Protein AF-A0A939G7K5-F1 (afdb_monomer)

Solvent-accessible surface area (backbone atoms only — not comparable to full-atom values): 7991 Å² total; per-residue (Å²): 137,86,83,82,80,75,81,80,77,78,75,74,87,79,73,83,71,69,74,48,73,65,53,52,50,54,51,52,45,47,50,50,53,38,49,76,75,42,67,85,53,31,69,82,46,51,22,47,50,57,71,65,59,63,63,87,68,57,81,74,52,51,74,66,53,52,49,27,49,57,41,43,36,71,77,45,54,88,42,47,45,59,68,66,41,50,55,49,52,54,48,54,68,72,47,60,73,92,78,47,54,56,48,63,45,96,82,47,60,42,62,45,78,47,90,56,77,74,23,60,62,50,52,51,51,45,50,62,69,33,101

Structure (mmCIF, N/CA/C/O backbone):
data_AF-A0A939G7K5-F1
#
_entry.id   AF-A0A939G7K5-F1
#
loop_
_atom_site.group_PDB
_atom_site.id
_atom_site.type_symbol
_atom_site.label_atom_id
_atom_site.label_alt_id
_atom_site.label_comp_id
_atom_site.label_asym_id
_atom_site.label_entity_id
_atom_site.label_seq_id
_atom_site.pdbx_PDB_ins_code
_atom_site.Cartn_x
_atom_site.Cartn_y
_atom_site.Cartn_z
_atom_site.occupancy
_atom_site.B_iso_or_equiv
_atom_site.auth_seq_id
_atom_site.auth_comp_id
_atom_site.auth_asym_id
_atom_site.auth_atom_id
_atom_site.pdbx_PDB_model_num
ATOM 1 N N . MET A 1 1 ? -42.369 -19.356 45.277 1.00 44.69 1 MET A N 1
ATOM 2 C CA . MET A 1 1 ? -40.956 -19.588 44.908 1.00 44.69 1 MET A CA 1
ATOM 3 C C . MET A 1 1 ? -40.703 -18.847 43.605 1.00 44.69 1 MET A C 1
ATOM 5 O O . MET A 1 1 ? -41.161 -19.291 42.563 1.00 44.69 1 MET A O 1
ATOM 9 N N . THR A 1 2 ? -40.123 -17.652 43.678 1.00 42.41 2 THR A N 1
ATOM 10 C CA . THR A 1 2 ? -40.026 -16.708 42.554 1.00 42.41 2 THR A CA 1
ATOM 11 C C . THR A 1 2 ? -38.727 -16.962 41.793 1.00 42.41 2 THR A C 1
ATOM 13 O O . THR A 1 2 ? -37.640 -16.723 42.313 1.00 42.41 2 THR A O 1
ATOM 16 N N . GLN A 1 3 ? -38.835 -17.512 40.584 1.00 50.19 3 GLN A N 1
ATOM 17 C CA . GLN A 1 3 ? -37.698 -17.831 39.726 1.00 50.19 3 GLN A CA 1
ATOM 18 C C . GLN A 1 3 ? -37.294 -16.578 38.938 1.00 50.19 3 GLN A C 1
ATOM 20 O O . GLN A 1 3 ? -37.866 -16.260 37.901 1.00 50.19 3 GLN A O 1
ATOM 25 N N . THR A 1 4 ? -36.317 -15.835 39.454 1.00 52.91 4 THR A N 1
ATOM 26 C CA . THR A 1 4 ? -35.730 -14.678 38.767 1.00 52.91 4 THR A CA 1
ATOM 27 C C . THR A 1 4 ? -34.792 -15.167 37.663 1.00 52.91 4 THR A C 1
ATOM 29 O O . THR A 1 4 ? -33.626 -15.476 37.915 1.00 52.91 4 THR A O 1
ATOM 32 N N . GLN A 1 5 ? -35.291 -15.260 36.429 1.00 52.97 5 GLN A N 1
ATOM 33 C CA . GLN A 1 5 ? -34.445 -15.460 35.252 1.00 52.97 5 GLN A CA 1
ATOM 34 C C . GLN A 1 5 ? -33.662 -14.172 34.965 1.00 52.97 5 GLN A C 1
ATOM 36 O O . GLN A 1 5 ? -34.235 -13.106 34.750 1.00 52.97 5 GLN A O 1
ATOM 41 N N . ARG A 1 6 ? -32.329 -14.267 34.985 1.00 52.34 6 ARG A N 1
ATOM 42 C CA . ARG A 1 6 ? -31.445 -13.180 34.552 1.00 52.34 6 ARG A CA 1
ATOM 43 C C . ARG A 1 6 ? -31.523 -13.048 33.026 1.00 52.34 6 ARG A C 1
ATOM 45 O O . ARG A 1 6 ? -31.417 -14.071 32.348 1.00 52.34 6 ARG A O 1
ATOM 52 N N . PRO A 1 7 ? -31.637 -11.832 32.471 1.00 52.25 7 PRO A N 1
ATOM 53 C CA . PRO A 1 7 ? -31.515 -11.635 31.035 1.00 52.25 7 PRO A CA 1
ATOM 54 C C . PRO A 1 7 ? -30.094 -12.011 30.603 1.00 52.25 7 PRO A C 1
ATOM 56 O O . PRO A 1 7 ? -29.110 -11.477 31.123 1.00 52.25 7 PRO A O 1
ATOM 59 N N . GLN A 1 8 ? -29.988 -12.964 29.675 1.00 55.03 8 GLN A N 1
ATOM 60 C CA . GLN A 1 8 ? -28.728 -13.283 29.019 1.00 55.03 8 GLN A CA 1
ATOM 61 C C . GLN A 1 8 ? -28.276 -12.049 28.240 1.00 55.03 8 GLN A C 1
ATOM 63 O O . GLN A 1 8 ? -28.890 -11.648 27.253 1.00 55.03 8 GLN A O 1
ATOM 68 N N . GLN A 1 9 ? -27.215 -11.413 28.728 1.00 48.03 9 GLN A N 1
ATOM 69 C CA . GLN A 1 9 ? -26.552 -10.329 28.028 1.00 48.03 9 GLN A CA 1
ATOM 70 C C . GLN A 1 9 ? -25.944 -10.914 26.752 1.00 48.03 9 GLN A C 1
ATOM 72 O O . GLN A 1 9 ? -24.939 -11.619 26.804 1.00 48.03 9 GLN A O 1
ATOM 77 N N . HIS A 1 10 ? -26.576 -10.637 25.612 1.00 46.84 10 HIS A N 1
ATOM 78 C CA . HIS A 1 10 ? -25.959 -10.785 24.301 1.00 46.84 10 HIS A CA 1
ATOM 79 C C . HIS A 1 10 ? -24.654 -9.985 24.311 1.00 46.84 10 HIS A C 1
ATOM 81 O O . HIS A 1 10 ? -24.661 -8.755 24.254 1.00 46.84 10 HIS A O 1
ATOM 87 N N . THR A 1 11 ? -23.524 -10.675 24.414 1.00 53.06 11 THR A N 1
ATOM 88 C CA . THR A 1 11 ? -22.213 -10.092 24.162 1.00 53.06 11 THR A CA 1
ATOM 89 C C . THR A 1 11 ? -22.200 -9.633 22.704 1.00 53.06 11 THR A C 1
ATOM 91 O O . THR A 1 11 ? -22.324 -10.470 21.807 1.00 53.06 11 THR A O 1
ATOM 94 N N . PRO A 1 12 ? -22.076 -8.327 22.407 1.00 47.12 12 PRO A N 1
ATOM 95 C CA . PRO A 1 12 ? -21.892 -7.912 21.030 1.00 47.12 12 PRO A CA 1
ATOM 96 C C . PRO A 1 12 ? -20.552 -8.483 20.560 1.00 47.12 12 PRO A C 1
ATOM 98 O O . PRO A 1 12 ? -19.557 -8.419 21.283 1.00 47.12 12 PRO A O 1
ATOM 101 N N . TYR A 1 13 ? -20.530 -9.035 19.349 1.00 47.91 13 TYR A N 1
ATOM 102 C CA . TYR A 1 13 ? -19.362 -9.537 18.620 1.00 47.91 13 TYR A CA 1
ATOM 103 C C . TYR A 1 13 ? -18.324 -8.426 18.339 1.00 47.91 13 TYR A C 1
ATOM 105 O O . TYR A 1 13 ? -17.994 -8.125 17.196 1.00 47.91 13 TYR A O 1
ATOM 113 N N . ARG A 1 14 ? -17.802 -7.757 19.372 1.00 46.91 14 ARG A N 1
ATOM 114 C CA . ARG A 1 14 ? -16.993 -6.535 19.239 1.00 46.91 14 ARG A CA 1
ATOM 115 C C . ARG A 1 14 ? -15.486 -6.792 19.117 1.00 46.91 14 ARG A C 1
ATOM 117 O O . ARG A 1 14 ? -14.704 -5.846 19.133 1.00 46.91 14 ARG A O 1
ATOM 124 N N . SER A 1 15 ? -15.070 -8.047 18.965 1.00 47.19 15 SER A N 1
ATOM 125 C CA . SER A 1 15 ? -13.652 -8.439 19.042 1.00 47.19 15 SER A CA 1
ATOM 126 C C . SER A 1 15 ? -13.039 -8.874 17.707 1.00 47.19 15 SER A C 1
ATOM 128 O O . SER A 1 15 ? -11.819 -8.932 17.603 1.00 47.19 15 SER A O 1
ATOM 130 N N . ALA A 1 16 ? -13.845 -9.155 16.677 1.00 51.16 16 ALA A N 1
ATOM 131 C CA . ALA A 1 16 ? -13.353 -9.719 15.412 1.00 51.16 16 ALA A CA 1
ATOM 132 C C . ALA A 1 16 ? -12.746 -8.681 14.445 1.00 51.16 16 ALA A C 1
ATOM 134 O O . ALA A 1 16 ? -12.089 -9.051 13.474 1.00 51.16 16 ALA A O 1
ATOM 135 N N . ASN A 1 17 ? -12.938 -7.386 14.717 1.00 58.47 17 ASN A N 1
ATOM 136 C CA . ASN A 1 17 ? -12.676 -6.316 13.751 1.00 58.47 17 ASN A CA 1
ATOM 137 C C . ASN A 1 17 ? -11.407 -5.493 14.015 1.00 58.47 17 ASN A C 1
ATOM 139 O O . ASN A 1 17 ? -11.201 -4.450 13.399 1.00 58.47 17 ASN A O 1
ATOM 143 N N . ARG A 1 18 ? -10.552 -5.913 14.957 1.00 75.56 18 ARG A N 1
ATOM 144 C CA . ARG A 1 18 ? -9.314 -5.184 15.267 1.00 75.56 18 ARG A CA 1
ATOM 145 C C . ARG A 1 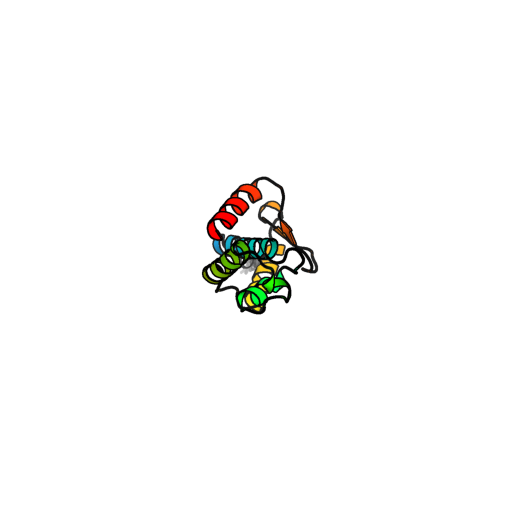18 ? -8.146 -5.813 14.521 1.00 75.56 18 ARG A C 1
ATOM 1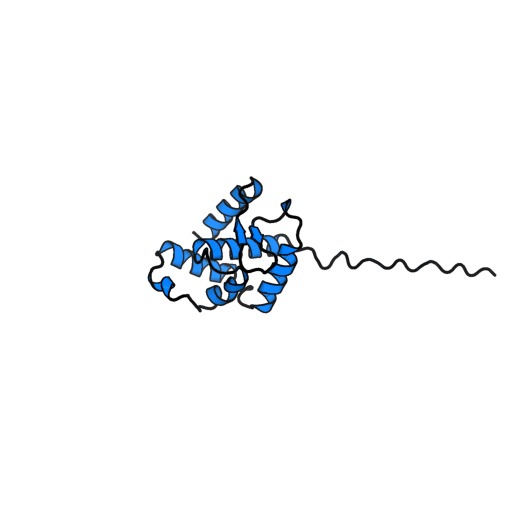47 O O . ARG A 1 18 ? -7.711 -6.912 14.852 1.00 75.56 18 ARG A O 1
ATOM 154 N N . LEU A 1 19 ? -7.627 -5.094 13.530 1.00 86.75 19 LEU A N 1
ATOM 155 C CA . LEU A 1 19 ? -6.331 -5.407 12.939 1.00 86.75 19 LEU A CA 1
ATOM 156 C C . LEU A 1 19 ? -5.244 -5.271 14.010 1.00 86.75 19 LEU A C 1
ATOM 158 O O . LEU A 1 19 ? -5.200 -4.282 14.745 1.00 86.75 19 LEU A O 1
ATOM 162 N N . SER A 1 20 ? -4.354 -6.258 14.092 1.00 89.81 20 SER A N 1
ATOM 163 C CA . SER A 1 20 ? -3.138 -6.117 14.897 1.00 89.81 20 SER A CA 1
ATOM 164 C C . SER A 1 20 ? -2.239 -5.019 14.319 1.00 89.81 20 SER A C 1
ATOM 166 O O . SER A 1 20 ? -2.269 -4.754 13.117 1.00 89.81 20 SER A O 1
ATOM 168 N N . ASN A 1 21 ? -1.371 -4.423 15.144 1.00 87.75 21 ASN A N 1
ATOM 169 C CA . ASN A 1 21 ? -0.406 -3.419 14.670 1.00 87.75 21 ASN A CA 1
ATOM 170 C C . ASN A 1 21 ? 0.467 -3.952 13.523 1.00 87.75 21 ASN A C 1
ATOM 172 O O . ASN A 1 21 ? 0.764 -3.219 12.585 1.00 87.75 21 ASN A O 1
ATOM 176 N N . ARG A 1 22 ? 0.827 -5.244 13.569 1.00 89.06 22 ARG A N 1
ATOM 177 C CA . ARG A 1 22 ? 1.568 -5.912 12.494 1.00 89.06 22 ARG A CA 1
ATOM 178 C C . ARG A 1 22 ? 0.751 -5.965 11.206 1.00 89.06 22 ARG A C 1
ATOM 180 O O . ARG A 1 22 ? 1.265 -5.575 10.171 1.00 89.06 22 ARG A O 1
ATOM 187 N N . GLN A 1 23 ? -0.509 -6.398 11.264 1.00 91.31 23 GLN A N 1
ATOM 188 C CA . GLN A 1 23 ? -1.373 -6.431 10.078 1.00 91.31 23 GLN A CA 1
ATOM 189 C C . GLN A 1 23 ? -1.599 -5.032 9.506 1.00 91.31 23 GLN A C 1
ATOM 191 O O . GLN A 1 23 ? -1.473 -4.851 8.302 1.00 91.31 23 GLN A O 1
ATOM 196 N N . LEU A 1 24 ? -1.862 -4.040 10.362 1.00 91.00 24 LEU A N 1
ATOM 197 C CA . LEU A 1 24 ? -2.009 -2.646 9.950 1.00 91.00 24 LEU A CA 1
ATOM 198 C C . LEU A 1 24 ? -0.764 -2.154 9.202 1.00 91.00 24 LEU A C 1
ATOM 200 O O . LEU A 1 24 ? -0.869 -1.585 8.120 1.00 91.00 24 LEU A O 1
ATOM 204 N N . PHE A 1 25 ? 0.415 -2.407 9.767 1.00 90.44 25 PHE A N 1
ATOM 205 C CA . PHE A 1 25 ? 1.688 -2.049 9.154 1.00 90.44 25 PHE A CA 1
ATOM 206 C C . PHE A 1 25 ? 1.901 -2.758 7.811 1.00 90.44 25 PHE A C 1
ATOM 208 O O . PHE A 1 25 ? 2.259 -2.121 6.826 1.00 90.44 25 PHE A O 1
ATOM 215 N N . THR A 1 26 ? 1.647 -4.066 7.758 1.00 92.62 26 THR A N 1
ATOM 216 C CA . THR A 1 26 ? 1.788 -4.887 6.551 1.00 92.62 26 THR A CA 1
ATOM 217 C C . THR A 1 26 ? 0.852 -4.422 5.428 1.00 92.62 26 THR A C 1
ATOM 219 O O . THR A 1 26 ? 1.282 -4.362 4.278 1.00 92.62 26 THR A O 1
ATOM 222 N N . ILE A 1 27 ? -0.386 -4.028 5.749 1.00 93.69 27 ILE A N 1
ATOM 223 C CA . ILE A 1 27 ? -1.337 -3.475 4.771 1.00 93.69 27 ILE A CA 1
ATOM 224 C C . ILE A 1 27 ? -0.820 -2.171 4.185 1.00 93.69 27 ILE A C 1
ATOM 226 O O . ILE A 1 27 ? -0.755 -2.006 2.970 1.00 93.69 27 ILE A O 1
ATOM 230 N N . GLU A 1 28 ? -0.411 -1.248 5.041 1.00 93.62 28 GLU A N 1
ATOM 231 C CA . GLU A 1 28 ? 0.037 0.065 4.594 1.00 93.62 28 GLU A CA 1
ATOM 232 C C . GLU A 1 28 ? 1.365 0.016 3.846 1.00 93.62 28 GLU A C 1
ATOM 234 O O . GLU A 1 28 ? 1.543 0.770 2.895 1.00 93.62 28 GLU A O 1
ATOM 239 N N . LEU A 1 29 ? 2.268 -0.895 4.216 1.00 94.12 29 LEU A N 1
ATOM 240 C CA . LEU A 1 29 ? 3.480 -1.157 3.447 1.00 94.12 29 LEU A CA 1
ATOM 241 C C . LEU A 1 29 ? 3.137 -1.679 2.043 1.00 94.12 29 LEU A C 1
ATOM 243 O O . LEU A 1 29 ? 3.752 -1.254 1.067 1.00 94.12 29 LEU A O 1
ATOM 247 N N . GLY A 1 30 ? 2.133 -2.555 1.928 1.00 94.75 30 GLY A N 1
ATOM 248 C CA . GLY A 1 30 ? 1.622 -3.033 0.642 1.00 94.75 30 GLY A CA 1
ATOM 249 C C . GLY A 1 30 ? 1.013 -1.923 -0.214 1.00 94.75 30 GLY A C 1
ATOM 250 O O . GLY A 1 30 ? 1.344 -1.802 -1.391 1.00 94.75 30 GLY A O 1
ATOM 251 N N . LEU A 1 31 ? 0.182 -1.064 0.379 1.00 94.75 31 LEU A N 1
ATOM 252 C CA . LEU A 1 31 ? -0.382 0.101 -0.311 1.00 94.75 31 LEU A CA 1
ATOM 253 C C . LEU A 1 31 ? 0.708 1.101 -0.720 1.00 94.75 31 LEU A C 1
ATOM 255 O O . LEU A 1 31 ? 0.680 1.616 -1.834 1.00 94.75 31 LEU A O 1
ATOM 259 N N . TYR A 1 32 ? 1.708 1.330 0.134 1.00 94.00 32 TYR A N 1
ATOM 260 C CA . TYR A 1 32 ? 2.849 2.185 -0.187 1.00 94.00 32 TYR A CA 1
ATOM 261 C C . TYR A 1 32 ? 3.662 1.631 -1.366 1.00 94.00 32 TYR A C 1
ATOM 263 O O . TYR A 1 32 ? 3.966 2.370 -2.300 1.00 94.00 32 TYR A O 1
ATOM 271 N N . LEU A 1 33 ? 3.957 0.327 -1.368 1.00 94.50 33 LEU A N 1
ATOM 272 C CA . LEU A 1 33 ? 4.621 -0.346 -2.487 1.00 94.50 33 LEU A CA 1
ATOM 273 C C . LEU A 1 33 ? 3.826 -0.182 -3.789 1.00 94.50 33 LEU A C 1
ATOM 275 O O . LEU A 1 33 ? 4.400 0.144 -4.829 1.00 94.50 33 LEU A O 1
ATOM 279 N N . LEU A 1 34 ? 2.507 -0.384 -3.726 1.00 94.25 34 LEU A N 1
ATOM 280 C CA . LEU A 1 34 ? 1.633 -0.232 -4.883 1.00 94.25 34 LEU A CA 1
ATOM 281 C C . LEU A 1 34 ? 1.632 1.215 -5.394 1.00 94.25 34 LEU A C 1
ATOM 283 O O . LEU A 1 34 ? 1.732 1.416 -6.596 1.00 94.25 34 LEU A O 1
ATOM 287 N N . ALA A 1 35 ? 1.612 2.213 -4.510 1.00 92.81 35 ALA A N 1
ATOM 288 C CA . ALA A 1 35 ? 1.664 3.623 -4.898 1.00 92.81 35 ALA A CA 1
ATOM 289 C C . ALA A 1 35 ? 2.990 4.014 -5.584 1.00 92.81 35 ALA A C 1
ATOM 291 O O . ALA A 1 35 ? 2.986 4.826 -6.506 1.00 92.81 35 ALA A O 1
ATOM 292 N N . GLU A 1 36 ? 4.120 3.432 -5.169 1.00 91.38 36 GLU A N 1
ATOM 293 C CA . GLU A 1 36 ? 5.438 3.705 -5.772 1.00 91.38 36 GLU A CA 1
ATOM 294 C C . GLU A 1 36 ? 5.623 3.034 -7.147 1.00 91.38 36 GLU A C 1
ATOM 296 O O . GLU A 1 36 ? 6.377 3.531 -7.991 1.00 91.38 36 GLU A O 1
ATOM 301 N N . LEU A 1 37 ? 4.970 1.891 -7.379 1.00 92.50 37 LEU A N 1
ATOM 302 C CA . LEU A 1 37 ? 5.134 1.100 -8.605 1.00 92.50 37 LEU A CA 1
ATOM 303 C C . LEU A 1 37 ? 4.012 1.331 -9.620 1.00 92.50 37 LEU A C 1
ATOM 305 O O . LEU A 1 37 ? 4.272 1.415 -10.819 1.00 92.50 37 LEU A O 1
ATOM 309 N N . LEU A 1 38 ? 2.772 1.419 -9.142 1.00 92.12 38 LEU A N 1
ATOM 310 C CA . LEU A 1 38 ? 1.539 1.475 -9.925 1.00 92.12 38 LEU A CA 1
ATOM 311 C C . LEU A 1 38 ? 0.521 2.421 -9.264 1.00 92.12 38 LEU A C 1
ATOM 313 O O . LEU A 1 38 ? -0.497 1.966 -8.740 1.00 92.12 38 LEU A O 1
ATOM 317 N N . PRO A 1 39 ? 0.751 3.744 -9.308 1.00 88.50 39 PRO A N 1
ATOM 318 C CA . PRO A 1 39 ? -0.083 4.726 -8.608 1.00 88.50 39 PRO A CA 1
ATOM 319 C C . PRO A 1 39 ? -1.546 4.757 -9.073 1.00 88.50 39 PRO A C 1
ATOM 321 O O . PRO A 1 39 ? -2.408 5.244 -8.353 1.00 88.50 39 PRO A O 1
ATOM 324 N N . THR A 1 40 ? -1.837 4.246 -10.270 1.00 88.44 40 THR A N 1
ATOM 325 C CA . THR A 1 40 ? -3.190 4.179 -10.837 1.00 88.44 40 THR A CA 1
ATOM 326 C C . THR A 1 40 ? -3.872 2.826 -10.627 1.00 88.44 40 THR A C 1
ATOM 328 O O . THR A 1 40 ? -5.020 2.659 -11.035 1.00 88.44 40 THR A O 1
ATOM 331 N N . ALA A 1 41 ? -3.186 1.842 -10.036 1.00 91.00 41 ALA A N 1
ATOM 332 C CA . ALA A 1 41 ?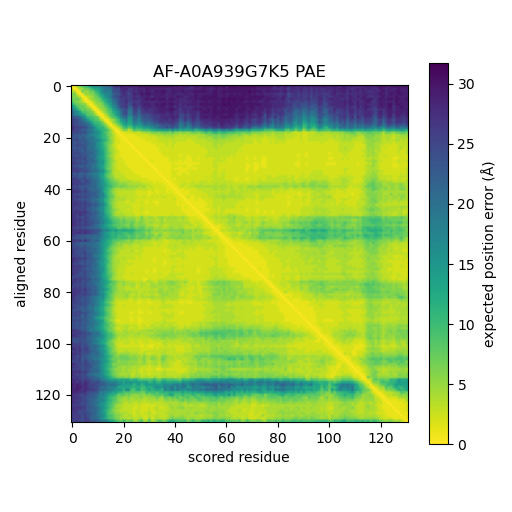 -3.758 0.520 -9.816 1.00 91.00 41 ALA A CA 1
ATOM 333 C C . ALA A 1 41 ? -4.687 0.507 -8.591 1.00 91.00 41 ALA A C 1
ATOM 335 O O . ALA A 1 41 ? -4.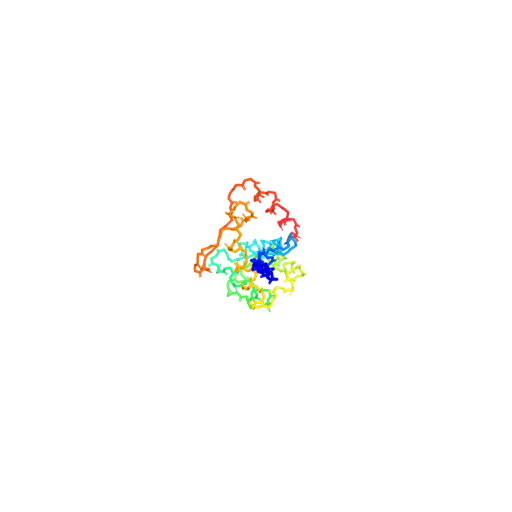393 1.156 -7.585 1.00 91.00 41 ALA A O 1
ATOM 336 N N . PRO A 1 42 ? -5.773 -0.285 -8.616 1.00 93.81 42 PRO A N 1
ATOM 337 C CA . PRO A 1 42 ? -6.628 -0.436 -7.449 1.00 93.81 42 PRO A CA 1
ATOM 338 C C . PRO A 1 42 ? -5.886 -1.179 -6.327 1.00 93.81 42 PRO A C 1
ATOM 340 O O . PRO A 1 42 ? -5.078 -2.071 -6.624 1.00 93.81 42 PRO A O 1
ATOM 343 N N . PRO A 1 43 ? -6.200 -0.906 -5.044 1.00 93.56 43 PRO A N 1
ATOM 344 C CA . PRO A 1 43 ? -5.545 -1.518 -3.884 1.00 93.56 43 PRO A CA 1
ATOM 345 C C . PRO A 1 43 ? -5.556 -3.052 -3.924 1.00 93.56 43 PRO A C 1
ATOM 347 O O . PRO A 1 43 ? -4.608 -3.688 -3.469 1.00 93.56 43 PRO A O 1
ATOM 350 N N . GLY A 1 44 ? -6.574 -3.672 -4.531 1.00 93.19 44 GLY A N 1
ATOM 351 C CA . GLY A 1 44 ? -6.676 -5.128 -4.708 1.00 93.19 44 GLY A CA 1
ATOM 352 C C . GLY A 1 44 ? -5.651 -5.762 -5.666 1.00 93.19 44 GLY A C 1
ATOM 353 O O . GLY A 1 44 ? -5.621 -6.986 -5.794 1.00 93.19 44 GLY A O 1
ATOM 354 N N . SER A 1 45 ? -4.814 -4.966 -6.340 1.00 93.38 45 SER A N 1
ATOM 355 C CA . SER A 1 45 ? -3.829 -5.445 -7.329 1.00 93.38 45 SER A CA 1
ATOM 356 C C . SER A 1 45 ? -2.512 -5.922 -6.717 1.00 93.38 45 SER A C 1
ATOM 358 O O . SER A 1 45 ? -1.719 -6.564 -7.404 1.00 93.38 45 SER A O 1
ATOM 360 N N . LEU A 1 46 ? -2.266 -5.633 -5.434 1.00 93.94 46 LEU A N 1
ATOM 361 C CA . LEU A 1 46 ? -1.019 -5.998 -4.757 1.00 93.94 46 LEU A CA 1
ATOM 362 C C . LEU A 1 46 ? -0.658 -7.494 -4.904 1.00 93.94 46 LEU A C 1
ATOM 364 O O . LEU A 1 46 ? 0.484 -7.774 -5.261 1.00 93.94 46 LEU A O 1
ATOM 368 N N . PRO A 1 47 ? -1.572 -8.466 -4.704 1.00 94.69 47 PRO A N 1
ATOM 369 C CA . PRO A 1 47 ? -1.229 -9.883 -4.818 1.00 94.69 47 PRO A CA 1
ATOM 370 C C . PRO A 1 47 ? -0.748 -10.258 -6.223 1.00 94.69 47 PRO A C 1
ATOM 372 O O . PRO A 1 47 ? 0.210 -11.009 -6.363 1.00 94.69 47 PRO A O 1
ATOM 375 N N . THR A 1 48 ? -1.372 -9.709 -7.267 1.00 93.12 48 THR A N 1
ATOM 376 C CA . THR A 1 48 ? -0.984 -9.918 -8.672 1.00 93.12 48 THR A CA 1
ATOM 377 C C . THR A 1 48 ? 0.457 -9.453 -8.911 1.00 93.12 48 THR A C 1
ATOM 379 O O . THR A 1 48 ? 1.299 -10.223 -9.373 1.00 93.12 48 THR A O 1
ATOM 382 N N . LEU A 1 49 ? 0.773 -8.242 -8.445 1.00 92.62 49 LEU A N 1
ATOM 383 C CA . LEU A 1 49 ? 2.113 -7.658 -8.499 1.00 92.62 49 LEU A CA 1
ATOM 384 C C . LEU A 1 49 ? 3.163 -8.508 -7.748 1.00 92.62 49 LEU A C 1
ATOM 386 O O . LEU A 1 49 ? 4.253 -8.782 -8.271 1.00 92.62 49 LEU A O 1
ATOM 390 N N . LEU A 1 50 ? 2.839 -8.954 -6.529 1.00 93.25 50 LEU A N 1
ATOM 391 C CA . LEU A 1 50 ? 3.734 -9.781 -5.712 1.00 93.25 50 LEU A CA 1
ATOM 392 C C . LEU A 1 50 ? 3.993 -11.154 -6.350 1.00 93.25 50 LEU A C 1
ATOM 394 O O . LEU A 1 50 ? 5.132 -11.615 -6.314 1.00 93.25 50 LEU A O 1
ATOM 398 N N . ASN A 1 51 ? 2.991 -11.756 -7.000 1.00 92.69 51 ASN A N 1
ATOM 399 C CA . ASN A 1 51 ? 3.102 -13.062 -7.662 1.00 92.69 51 ASN A CA 1
ATOM 400 C C . ASN A 1 51 ? 3.886 -13.049 -8.986 1.00 92.69 51 ASN A C 1
ATOM 402 O O . ASN A 1 51 ? 4.131 -14.115 -9.542 1.00 92.69 51 ASN A O 1
ATOM 406 N N . GLY A 1 52 ? 4.302 -11.887 -9.498 1.00 88.19 52 GLY A N 1
ATOM 407 C CA . GLY A 1 52 ? 5.059 -11.836 -10.757 1.00 88.19 52 GLY A CA 1
ATOM 408 C C . GLY A 1 52 ? 4.257 -11.446 -11.981 1.00 88.19 52 GLY A C 1
ATOM 409 O O . GLY A 1 52 ? 4.857 -11.275 -13.039 1.00 88.19 52 GLY A O 1
ATOM 410 N N . ASP A 1 53 ? 2.953 -11.235 -11.840 1.00 90.31 53 ASP A N 1
ATOM 411 C CA . ASP A 1 53 ? 2.130 -10.713 -12.921 1.00 90.31 53 ASP A CA 1
ATOM 412 C C . ASP A 1 53 ? 2.300 -9.189 -12.976 1.00 90.31 53 ASP A C 1
ATOM 414 O O . ASP A 1 53 ? 1.644 -8.409 -12.277 1.00 90.31 53 ASP A O 1
ATOM 418 N N . LEU A 1 54 ? 3.334 -8.791 -13.718 1.00 89.69 54 LEU A N 1
ATOM 419 C CA . LEU A 1 54 ? 3.749 -7.410 -13.860 1.00 89.69 54 LEU A CA 1
ATOM 420 C C . LEU A 1 54 ? 3.035 -6.766 -15.049 1.00 89.69 54 LEU A C 1
ATOM 422 O O . LEU A 1 54 ? 2.956 -7.362 -16.122 1.00 89.69 54 LEU A O 1
ATOM 426 N N . PRO A 1 55 ? 2.592 -5.509 -14.914 1.00 87.38 55 PRO A N 1
ATOM 427 C CA . PRO A 1 55 ? 1.991 -4.806 -16.032 1.00 87.38 55 PRO A CA 1
ATOM 428 C C . PRO A 1 55 ? 3.007 -4.580 -17.164 1.00 87.38 55 PRO A C 1
ATOM 430 O O . PRO A 1 55 ? 4.220 -4.567 -16.923 1.00 87.38 55 PRO A O 1
ATOM 433 N N . PRO A 1 56 ? 2.544 -4.334 -18.402 1.00 85.81 56 PRO A N 1
ATOM 434 C CA . PRO A 1 56 ? 3.423 -4.180 -19.567 1.00 85.81 56 PRO A CA 1
ATOM 435 C C . PRO A 1 56 ? 4.484 -3.077 -19.420 1.00 85.81 56 PRO A C 1
ATOM 437 O O . PRO A 1 56 ? 5.596 -3.190 -19.937 1.00 85.81 56 PRO A O 1
ATOM 440 N N . ASN A 1 57 ? 4.168 -2.021 -18.665 1.00 83.88 57 ASN A N 1
ATOM 441 C CA . ASN A 1 57 ? 5.081 -0.912 -18.384 1.00 83.88 57 ASN A CA 1
ATOM 442 C C . ASN A 1 57 ? 6.185 -1.262 -17.368 1.00 83.88 57 ASN A C 1
ATOM 444 O O . ASN A 1 57 ? 7.058 -0.438 -17.118 1.00 83.88 57 ASN A O 1
ATOM 448 N N . SER A 1 58 ? 6.191 -2.463 -16.788 1.00 85.81 58 SER A N 1
ATOM 449 C CA . SER A 1 58 ? 7.224 -2.888 -15.836 1.00 85.81 58 SER A CA 1
ATOM 450 C C . SER A 1 58 ? 8.624 -2.977 -16.449 1.00 85.81 58 SER A C 1
ATOM 452 O O . SER A 1 58 ? 9.629 -2.821 -15.757 1.00 85.81 58 SER A O 1
ATOM 454 N N . THR A 1 59 ? 8.700 -3.138 -17.770 1.00 84.31 59 THR A N 1
ATOM 455 C CA . THR A 1 59 ? 9.946 -3.107 -18.547 1.00 84.31 59 THR A CA 1
ATOM 456 C C . THR A 1 59 ? 10.667 -1.759 -18.472 1.00 84.31 59 THR A C 1
ATOM 458 O O . THR A 1 59 ? 11.898 -1.724 -18.532 1.00 84.31 59 THR A O 1
ATOM 461 N N . THR A 1 60 ? 9.936 -0.655 -18.276 1.00 89.38 60 THR A N 1
ATOM 462 C CA . THR A 1 60 ? 10.503 0.700 -18.173 1.00 89.38 60 THR A CA 1
ATOM 463 C C . THR A 1 60 ? 10.825 1.110 -16.737 1.00 89.38 60 THR A C 1
ATOM 465 O O . THR A 1 60 ? 11.317 2.215 -16.502 1.00 89.38 60 THR A O 1
ATOM 468 N N . TRP A 1 61 ? 10.586 0.233 -15.758 1.00 91.94 61 TRP A N 1
ATOM 469 C CA . TRP A 1 61 ? 10.841 0.547 -14.359 1.00 91.94 61 TRP A CA 1
ATOM 470 C C . TRP A 1 61 ? 12.315 0.809 -14.085 1.00 91.94 61 TRP A C 1
ATOM 472 O O . TRP A 1 61 ? 13.223 0.131 -14.570 1.00 91.94 61 TRP A O 1
ATOM 482 N N . THR A 1 62 ? 12.573 1.776 -13.218 1.00 92.88 62 THR A N 1
ATOM 483 C CA . THR A 1 62 ? 13.927 2.084 -12.758 1.00 92.88 62 THR A CA 1
ATOM 484 C C . THR A 1 62 ? 14.515 0.925 -11.940 1.00 92.88 62 THR A C 1
ATOM 486 O O . THR A 1 62 ? 13.802 0.077 -11.398 1.00 92.88 62 THR A O 1
ATOM 489 N N . ALA A 1 63 ? 15.842 0.882 -11.793 1.00 92.06 63 ALA A N 1
ATOM 490 C CA . ALA A 1 63 ? 16.496 -0.081 -10.898 1.00 92.06 63 ALA A CA 1
ATOM 491 C C . ALA A 1 63 ? 16.002 0.049 -9.443 1.00 92.06 63 ALA A C 1
ATOM 493 O O . ALA A 1 63 ? 15.913 -0.939 -8.719 1.00 92.06 63 ALA A O 1
ATOM 494 N N . ARG A 1 64 ? 15.636 1.267 -9.016 1.00 91.75 64 ARG A N 1
ATOM 495 C CA . ARG A 1 64 ? 15.029 1.515 -7.703 1.00 91.75 64 ARG A CA 1
ATOM 496 C C . ARG A 1 64 ? 13.665 0.835 -7.570 1.00 91.75 64 ARG A C 1
ATOM 498 O O . ARG A 1 64 ? 13.435 0.174 -6.568 1.00 91.75 64 ARG A O 1
ATOM 505 N N . GLN A 1 65 ? 12.792 0.968 -8.565 1.00 93.06 65 GLN A N 1
ATOM 506 C CA . GLN A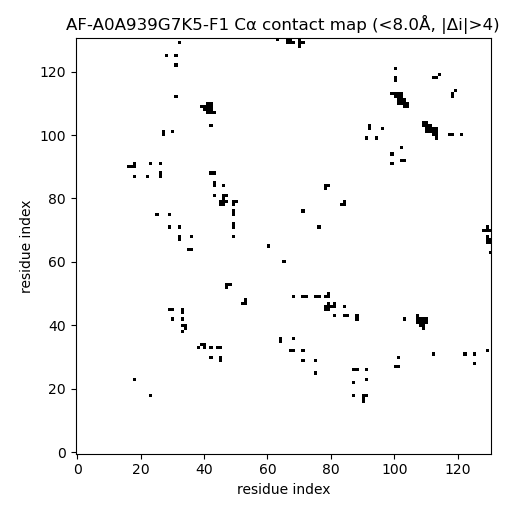 1 65 ? 11.467 0.336 -8.553 1.00 93.06 65 GLN A CA 1
ATOM 507 C C . GLN A 1 65 ? 11.560 -1.195 -8.548 1.00 93.06 65 GLN A C 1
ATOM 509 O O . GLN A 1 65 ? 10.857 -1.851 -7.788 1.00 93.06 65 GLN A O 1
ATOM 514 N N . ARG A 1 66 ? 12.493 -1.769 -9.316 1.00 92.81 66 ARG A N 1
ATOM 515 C CA . ARG A 1 66 ? 12.750 -3.219 -9.298 1.00 92.81 66 ARG A CA 1
ATOM 516 C C . ARG A 1 66 ? 13.214 -3.716 -7.925 1.00 92.81 66 ARG A C 1
ATOM 518 O O . ARG A 1 66 ? 12.600 -4.623 -7.378 1.00 92.81 66 ARG A O 1
ATOM 525 N N . ARG A 1 67 ? 14.198 -3.045 -7.311 1.00 93.00 67 ARG A N 1
ATOM 526 C CA . ARG A 1 67 ? 14.641 -3.355 -5.936 1.00 93.00 67 ARG A CA 1
ATOM 527 C C . ARG A 1 67 ? 13.511 -3.233 -4.911 1.00 93.00 67 ARG A C 1
ATOM 529 O O . ARG A 1 67 ? 13.374 -4.092 -4.047 1.00 93.00 67 ARG A O 1
ATOM 536 N N . CYS A 1 68 ? 12.688 -2.194 -5.044 1.00 92.88 68 CYS A N 1
ATOM 537 C CA . CYS A 1 68 ? 11.515 -1.969 -4.204 1.00 92.88 68 CYS A CA 1
ATOM 538 C C . CYS A 1 68 ? 10.530 -3.147 -4.293 1.00 92.88 68 CYS A C 1
ATOM 540 O O . CYS A 1 68 ? 10.085 -3.654 -3.265 1.00 92.88 68 CYS A O 1
ATOM 542 N N . LEU A 1 69 ? 10.249 -3.642 -5.505 1.00 94.06 69 LEU A N 1
ATOM 543 C CA . LEU A 1 69 ? 9.407 -4.820 -5.720 1.00 94.06 69 LEU A CA 1
ATOM 544 C C . LEU A 1 69 ? 10.010 -6.089 -5.107 1.00 94.06 69 LEU A C 1
ATOM 546 O O . LEU A 1 69 ? 9.306 -6.802 -4.392 1.00 94.06 69 LEU A O 1
ATOM 550 N N . ASP A 1 70 ? 11.289 -6.372 -5.357 1.00 93.75 70 ASP A N 1
ATOM 551 C CA . ASP A 1 70 ? 11.948 -7.572 -4.823 1.00 93.75 70 ASP A CA 1
ATOM 552 C C . ASP A 1 70 ? 11.921 -7.579 -3.291 1.00 93.75 70 ASP A C 1
ATOM 554 O O . ASP A 1 70 ? 11.594 -8.586 -2.655 1.00 93.75 70 ASP A O 1
ATOM 558 N N . ARG A 1 71 ? 12.168 -6.417 -2.680 1.00 94.00 71 ARG A N 1
ATOM 559 C CA . ARG A 1 71 ? 12.084 -6.245 -1.230 1.00 94.00 71 ARG A CA 1
ATOM 560 C C . ARG A 1 71 ? 10.655 -6.353 -0.711 1.00 94.00 71 ARG A C 1
ATOM 562 O O . ARG A 1 71 ? 10.417 -7.009 0.303 1.00 94.00 71 ARG A O 1
ATOM 569 N N . GLY A 1 72 ? 9.702 -5.790 -1.446 1.00 93.19 72 GLY A N 1
ATOM 570 C CA . GLY A 1 72 ? 8.273 -5.952 -1.207 1.00 93.19 72 GLY A CA 1
ATOM 571 C C . GLY A 1 72 ? 7.847 -7.420 -1.182 1.00 93.19 72 GLY A C 1
ATOM 572 O O . GLY A 1 72 ? 7.175 -7.834 -0.242 1.00 93.19 72 GLY A O 1
ATOM 573 N N . ARG A 1 73 ? 8.299 -8.235 -2.142 1.00 94.31 73 AR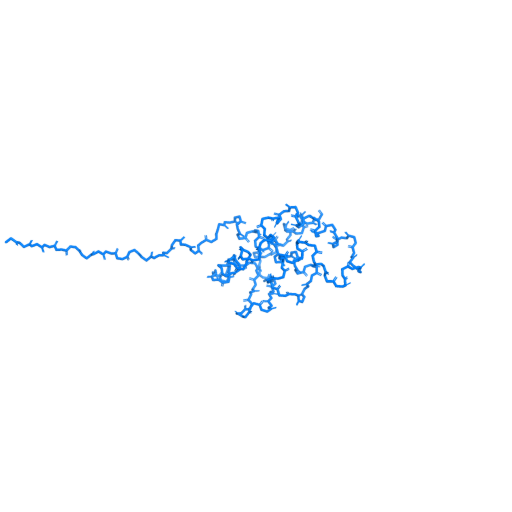G A N 1
ATOM 574 C CA . ARG A 1 73 ? 8.022 -9.683 -2.189 1.00 94.31 73 ARG A CA 1
ATOM 575 C C . ARG A 1 73 ? 8.559 -10.429 -0.975 1.00 94.31 73 ARG A C 1
ATOM 577 O O . ARG A 1 73 ? 7.849 -11.262 -0.420 1.00 94.31 73 ARG A O 1
ATOM 584 N N . MET A 1 74 ? 9.771 -10.101 -0.528 1.00 92.81 74 MET A N 1
ATOM 585 C CA . MET A 1 74 ? 10.351 -10.712 0.673 1.00 92.81 74 MET A CA 1
ATOM 586 C C . MET A 1 74 ? 9.566 -10.354 1.944 1.00 92.81 74 MET A C 1
ATOM 588 O O . MET A 1 74 ? 9.323 -11.218 2.783 1.00 92.81 74 MET A O 1
ATOM 592 N N . LEU A 1 75 ? 9.149 -9.092 2.092 1.00 91.81 75 LEU A N 1
ATOM 593 C CA . LEU A 1 75 ? 8.472 -8.602 3.301 1.00 91.81 75 LEU A CA 1
ATOM 594 C C . LEU A 1 75 ? 6.973 -8.933 3.344 1.00 91.81 75 LEU A C 1
ATOM 596 O O . LEU A 1 75 ? 6.411 -9.122 4.424 1.00 91.81 75 LEU A O 1
ATOM 600 N N . LEU A 1 76 ? 6.322 -8.980 2.181 1.00 92.88 76 LEU A N 1
ATOM 601 C CA . LEU A 1 76 ? 4.872 -9.117 2.027 1.00 92.88 76 LEU A CA 1
ATOM 602 C C . LEU A 1 76 ? 4.466 -10.472 1.441 1.00 92.88 76 LEU A C 1
ATOM 604 O O . LEU A 1 76 ? 3.326 -10.622 1.015 1.00 92.88 76 LEU A O 1
ATOM 608 N N . GLY A 1 77 ? 5.354 -11.471 1.433 1.00 87.19 77 GLY A N 1
ATOM 609 C CA . GLY A 1 77 ? 5.079 -12.783 0.829 1.00 87.19 77 GLY A CA 1
ATOM 610 C C . GLY A 1 77 ? 3.814 -13.471 1.364 1.00 87.19 77 GLY A C 1
ATOM 611 O O . GLY A 1 77 ? 3.138 -14.192 0.636 1.00 87.19 77 GLY A O 1
ATOM 612 N N . SER A 1 78 ? 3.410 -13.183 2.608 1.00 86.81 78 SER A N 1
ATOM 613 C CA . SER A 1 78 ? 2.149 -13.681 3.179 1.00 86.81 78 SER A CA 1
ATOM 614 C C . SER A 1 78 ? 0.887 -13.092 2.530 1.00 86.81 78 SER A C 1
ATOM 616 O O . SER A 1 78 ? -0.206 -13.601 2.758 1.00 86.81 78 SER A O 1
ATOM 618 N N . LEU A 1 79 ? 1.013 -12.006 1.764 1.00 89.44 79 LEU A N 1
ATOM 619 C CA . LEU A 1 79 ? -0.087 -11.306 1.094 1.00 89.44 79 LEU A CA 1
ATOM 620 C C . LEU A 1 79 ? -0.251 -11.692 -0.383 1.00 89.44 79 LEU A C 1
ATOM 622 O O . LEU A 1 79 ? -1.070 -11.100 -1.082 1.00 89.44 79 LEU A O 1
ATOM 626 N N . CYS A 1 80 ? 0.482 -12.695 -0.872 1.00 88.62 80 CYS A N 1
ATOM 627 C CA . CYS A 1 80 ? 0.321 -13.192 -2.242 1.00 88.62 80 CYS A CA 1
ATOM 628 C C . CYS A 1 80 ? -1.062 -13.821 -2.495 1.00 88.62 80 CYS A C 1
ATOM 630 O O . CYS A 1 80 ? -1.476 -13.961 -3.646 1.00 88.62 80 CYS A O 1
ATOM 632 N N . GLN A 1 81 ? -1.801 -14.188 -1.441 1.00 90.75 81 GLN A N 1
ATOM 633 C CA . GLN A 1 81 ? -3.167 -14.695 -1.554 1.00 90.75 81 GLN A CA 1
ATOM 634 C C . GLN A 1 81 ? -4.182 -13.553 -1.664 1.00 90.75 81 GLN A C 1
ATOM 636 O O . GLN A 1 81 ? -4.354 -12.753 -0.742 1.00 90.75 81 GLN A O 1
ATOM 641 N N . ARG A 1 82 ? -4.917 -13.523 -2.782 1.00 88.50 82 ARG A N 1
ATOM 642 C CA . ARG A 1 82 ? -5.899 -12.469 -3.077 1.00 88.50 82 ARG A CA 1
ATOM 643 C C . ARG A 1 82 ? -7.031 -12.377 -2.054 1.00 88.50 82 ARG A C 1
ATOM 645 O O . ARG A 1 82 ? -7.403 -11.270 -1.681 1.00 88.50 82 ARG A O 1
ATOM 652 N N . SER A 1 83 ? -7.559 -13.510 -1.595 1.00 88.69 83 SER A N 1
ATOM 653 C CA . SER A 1 83 ? -8.616 -13.546 -0.574 1.00 88.69 83 SER A CA 1
ATOM 654 C C . SER A 1 83 ? -8.145 -12.922 0.739 1.00 88.69 83 SER A C 1
ATOM 656 O O . SER A 1 83 ? -8.774 -11.993 1.231 1.00 88.69 83 SER A O 1
ATOM 658 N N . GLY A 1 84 ? -6.986 -13.352 1.249 1.00 89.44 84 GLY A N 1
ATOM 659 C CA . GLY A 1 84 ? -6.410 -12.812 2.482 1.00 89.44 84 GLY A CA 1
ATOM 660 C C . GLY A 1 84 ? -6.116 -11.313 2.396 1.00 89.44 84 GLY A C 1
ATOM 661 O O . GLY A 1 84 ? -6.366 -10.579 3.349 1.00 89.44 84 GLY A O 1
ATOM 662 N N . TRP A 1 85 ? -5.638 -10.837 1.244 1.00 93.81 85 TRP A N 1
ATOM 663 C CA . TRP A 1 85 ? -5.435 -9.409 1.017 1.00 93.81 85 TRP A CA 1
ATOM 664 C C . TRP A 1 85 ? -6.745 -8.612 1.018 1.00 93.81 85 TRP A C 1
ATOM 666 O O . TRP A 1 85 ? -6.836 -7.592 1.698 1.00 93.81 85 TRP A O 1
ATOM 676 N N . ASN A 1 86 ? -7.769 -9.084 0.305 1.00 91.38 86 ASN A N 1
ATOM 677 C CA . ASN A 1 86 ? -9.062 -8.401 0.243 1.00 91.38 86 ASN A CA 1
ATOM 678 C C . ASN A 1 86 ? -9.751 -8.343 1.613 1.00 91.38 86 ASN A C 1
ATOM 680 O O . ASN A 1 86 ? -10.245 -7.281 1.985 1.00 91.38 86 ASN A O 1
ATOM 684 N N . ASP A 1 87 ? -9.701 -9.428 2.389 1.00 90.88 87 ASP A N 1
ATOM 685 C CA . ASP A 1 87 ? -10.205 -9.464 3.766 1.00 90.88 87 ASP A CA 1
ATOM 686 C C . ASP A 1 87 ? -9.503 -8.435 4.664 1.00 90.88 87 ASP A C 1
ATOM 688 O O . ASP A 1 87 ? -10.128 -7.788 5.509 1.00 90.88 87 ASP A O 1
ATOM 692 N N . LEU A 1 88 ? -8.186 -8.276 4.501 1.00 92.06 88 LEU A N 1
ATOM 693 C CA . LEU A 1 88 ? -7.410 -7.284 5.240 1.00 92.06 88 LEU A CA 1
ATOM 694 C C . LEU A 1 88 ? -7.759 -5.856 4.811 1.00 92.06 88 LEU A C 1
ATOM 696 O O . LEU A 1 88 ? -7.893 -4.994 5.679 1.00 92.06 88 LEU A O 1
ATOM 700 N N . LEU A 1 89 ? -7.944 -5.613 3.511 1.00 93.00 89 LEU A N 1
ATOM 701 C CA . LEU A 1 89 ? -8.406 -4.323 2.992 1.00 93.00 89 LEU A CA 1
ATOM 702 C C . LEU A 1 89 ? -9.794 -3.959 3.525 1.00 93.00 89 LEU A C 1
ATOM 704 O O . LEU A 1 89 ? -10.013 -2.811 3.903 1.00 93.00 89 LEU A O 1
ATOM 708 N N . ASP A 1 90 ? -10.704 -4.927 3.612 1.00 90.69 90 ASP A N 1
ATOM 709 C CA . ASP A 1 90 ? -12.046 -4.722 4.159 1.00 90.69 90 ASP A CA 1
ATOM 710 C C . ASP A 1 90 ? -12.011 -4.284 5.618 1.00 90.69 90 ASP A C 1
ATOM 712 O O . ASP A 1 90 ? -12.619 -3.284 6.005 1.00 90.69 90 ASP A O 1
ATOM 716 N N . ARG A 1 91 ? -11.229 -4.992 6.430 1.00 91.06 91 ARG A N 1
ATOM 717 C CA . ARG A 1 91 ? -11.035 -4.630 7.838 1.00 91.06 91 ARG A CA 1
ATOM 718 C C . ARG A 1 91 ? -10.318 -3.289 7.978 1.00 91.06 91 ARG A C 1
ATOM 720 O O . ARG A 1 91 ? -10.617 -2.539 8.902 1.00 91.06 91 ARG A O 1
ATOM 727 N N . TYR A 1 92 ? -9.392 -2.975 7.070 1.00 91.31 92 TYR A N 1
ATOM 728 C CA . TYR A 1 92 ? -8.683 -1.697 7.052 1.00 91.31 92 TYR A CA 1
ATOM 729 C C . TYR A 1 92 ? -9.619 -0.530 6.750 1.00 91.31 92 TYR A C 1
ATOM 731 O O . TYR A 1 92 ? -9.578 0.469 7.467 1.00 91.31 92 TYR A O 1
ATOM 73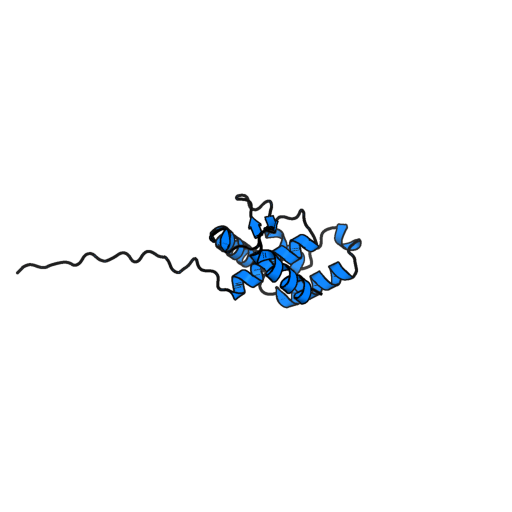9 N N . ALA A 1 93 ? -10.490 -0.666 5.748 1.00 89.81 93 ALA A N 1
ATOM 740 C CA . ALA A 1 93 ? -11.461 0.356 5.360 1.00 89.81 93 ALA A CA 1
ATOM 741 C C . ALA A 1 93 ? -12.463 0.677 6.484 1.00 89.81 93 ALA A C 1
ATOM 743 O O . ALA A 1 93 ? -12.932 1.806 6.587 1.00 89.81 93 ALA A O 1
ATOM 744 N N . GLN A 1 94 ? -12.737 -0.288 7.367 1.00 88.81 94 GLN A N 1
ATOM 745 C CA . GLN A 1 94 ? -13.624 -0.120 8.524 1.00 88.81 94 GLN A CA 1
ATOM 746 C C . GLN A 1 94 ? -12.956 0.547 9.742 1.00 88.81 94 GLN A C 1
ATOM 748 O O . GLN A 1 94 ? -13.635 0.833 10.732 1.00 88.81 94 GLN A O 1
ATOM 753 N N . LEU A 1 95 ? -11.638 0.785 9.717 1.00 86.44 95 LEU A N 1
ATOM 754 C CA . LEU A 1 95 ? -10.948 1.494 10.797 1.00 86.44 95 LEU A CA 1
ATOM 755 C C . LEU A 1 95 ? -11.343 2.974 10.847 1.00 86.44 95 LEU A C 1
ATOM 757 O O . LEU A 1 95 ? -11.677 3.589 9.838 1.00 86.44 95 LEU A O 1
ATOM 761 N N . ALA A 1 96 ? -11.216 3.581 12.030 1.00 84.31 96 ALA A N 1
ATOM 762 C CA . ALA A 1 96 ? -11.367 5.023 12.157 1.00 84.31 96 ALA A CA 1
ATOM 763 C C . ALA A 1 96 ? -10.329 5.745 11.283 1.00 84.31 96 ALA A C 1
ATOM 765 O O . ALA A 1 96 ? -9.142 5.405 11.301 1.00 84.31 96 ALA A O 1
ATOM 766 N N . THR A 1 97 ? -10.757 6.793 10.577 1.00 80.75 97 THR A N 1
ATOM 767 C CA . THR A 1 97 ? -9.939 7.564 9.625 1.00 80.75 97 THR A CA 1
ATOM 768 C C . THR A 1 97 ? -8.599 8.018 10.214 1.00 80.75 97 THR A C 1
ATOM 770 O O . THR A 1 97 ? -7.597 8.039 9.502 1.00 80.75 97 THR A O 1
ATOM 773 N N . ALA A 1 98 ? -8.559 8.330 11.514 1.00 80.62 98 ALA A N 1
ATOM 774 C CA . ALA A 1 98 ? -7.356 8.755 12.230 1.00 80.62 98 ALA A CA 1
ATOM 775 C C . ALA A 1 98 ? -6.282 7.656 12.386 1.00 80.62 98 ALA A C 1
ATOM 777 O O . ALA A 1 98 ? -5.124 7.970 12.644 1.00 80.62 98 ALA A O 1
ATOM 778 N N . GLN A 1 99 ? -6.644 6.376 12.249 1.00 81.25 99 GLN A N 1
ATOM 779 C CA . GLN A 1 99 ? -5.726 5.239 12.410 1.00 81.25 99 GLN A CA 1
ATOM 780 C C . GLN A 1 99 ? -5.092 4.778 11.090 1.00 81.25 99 GLN A C 1
ATOM 782 O O . GLN A 1 99 ? -4.113 4.031 11.109 1.00 81.25 99 GLN A O 1
ATOM 787 N N . GLN A 1 100 ? -5.656 5.206 9.962 1.00 87.00 100 GLN A N 1
ATOM 788 C CA . GLN A 1 100 ? -5.252 4.792 8.625 1.00 87.00 100 GLN A CA 1
ATOM 789 C C . GLN A 1 100 ? -4.202 5.748 8.041 1.00 87.00 100 GLN A C 1
ATOM 791 O O . GLN A 1 100 ? -4.400 6.962 8.020 1.00 87.00 100 GLN A O 1
ATOM 796 N N . ALA A 1 101 ? -3.117 5.201 7.501 1.00 88.44 101 ALA A N 1
ATOM 797 C CA . ALA A 1 101 ? -2.172 5.910 6.641 1.00 88.44 101 ALA A CA 1
ATOM 798 C C . ALA A 1 101 ? -2.721 6.211 5.231 1.00 88.44 101 ALA A C 1
ATOM 800 O O . ALA A 1 101 ? -2.332 7.206 4.624 1.00 88.44 101 ALA A O 1
ATOM 801 N N . PHE A 1 102 ? -3.618 5.371 4.714 1.00 90.62 102 PHE A N 1
ATOM 802 C CA . PHE A 1 102 ? -4.199 5.499 3.379 1.00 90.62 102 PHE A CA 1
ATOM 803 C C . PHE A 1 102 ? -5.716 5.619 3.465 1.00 90.62 102 PHE A C 1
ATOM 805 O O . PHE A 1 102 ? -6.356 4.967 4.286 1.00 90.62 102 PHE A O 1
ATOM 812 N N . ASP A 1 103 ? -6.289 6.470 2.629 1.00 89.56 103 ASP A N 1
ATOM 813 C CA . ASP A 1 103 ? -7.721 6.484 2.365 1.00 89.56 103 ASP A CA 1
ATOM 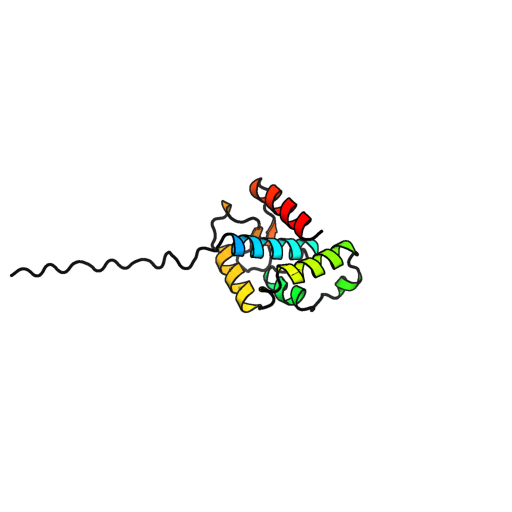814 C C . ASP A 1 103 ? -8.032 5.501 1.233 1.00 89.56 103 ASP A C 1
ATOM 816 O O . ASP A 1 103 ? -7.260 5.416 0.275 1.00 89.56 103 ASP A O 1
ATOM 820 N N . ILE A 1 104 ? -9.124 4.747 1.348 1.00 90.06 104 ILE A N 1
ATOM 821 C CA . ILE A 1 104 ? -9.569 3.789 0.334 1.00 90.06 104 ILE A CA 1
ATOM 822 C C . ILE A 1 104 ? -11.001 4.149 -0.043 1.00 90.06 104 ILE A C 1
ATOM 824 O O . ILE A 1 104 ? -11.884 4.203 0.811 1.00 90.06 104 ILE A O 1
ATOM 828 N N . SER A 1 105 ? -11.222 4.356 -1.339 1.00 87.88 105 SER A N 1
ATOM 829 C CA . SER A 1 105 ? -12.554 4.568 -1.913 1.00 87.88 105 SER A CA 1
ATOM 830 C C . SER A 1 105 ? -13.523 3.434 -1.555 1.00 87.88 105 SER A C 1
ATOM 832 O O . SER A 1 105 ? -13.132 2.272 -1.439 1.00 87.88 105 SER A O 1
ATOM 834 N N . HIS A 1 106 ? -14.811 3.755 -1.415 1.00 81.81 106 HIS A N 1
ATOM 835 C CA . HIS A 1 106 ? -15.841 2.780 -1.040 1.00 81.81 106 HIS A CA 1
ATOM 836 C C . HIS A 1 106 ? -15.933 1.594 -2.021 1.00 81.81 106 HIS A C 1
ATOM 838 O O . HIS A 1 106 ? -16.175 0.460 -1.615 1.00 81.81 106 HIS A O 1
ATOM 844 N N . ASP A 1 107 ? -15.711 1.840 -3.313 1.00 85.94 107 ASP A N 1
ATOM 845 C CA . ASP A 1 107 ? -15.701 0.822 -4.370 1.00 85.94 107 ASP A CA 1
ATOM 846 C C . ASP A 1 107 ? -14.339 0.118 -4.538 1.00 85.94 107 ASP A C 1
ATOM 848 O O . ASP A 1 107 ? -14.199 -0.765 -5.385 1.00 85.94 107 ASP A O 1
ATOM 852 N N . ARG A 1 108 ? -13.334 0.480 -3.725 1.00 83.94 108 ARG A N 1
ATOM 853 C CA . ARG A 1 108 ? -11.945 -0.011 -3.776 1.00 83.94 108 ARG A CA 1
ATOM 854 C C . ARG A 1 108 ? -11.285 0.162 -5.144 1.00 83.94 108 ARG A C 1
ATOM 856 O O . ARG A 1 108 ? -10.357 -0.581 -5.471 1.00 83.94 108 ARG A O 1
ATOM 863 N N . SER A 1 109 ? -11.736 1.129 -5.937 1.00 88.19 109 SER A N 1
ATOM 864 C CA . SER A 1 109 ? -11.123 1.449 -7.229 1.00 88.19 109 SER A CA 1
ATOM 865 C C . SER A 1 109 ? -9.820 2.230 -7.055 1.00 88.19 109 SER A C 1
ATOM 867 O O . SER A 1 109 ? -8.884 2.084 -7.837 1.00 88.19 109 SER A O 1
ATOM 869 N N . GLN A 1 110 ? -9.749 3.039 -6.000 1.00 89.25 110 GLN A N 1
ATOM 870 C CA . GLN A 1 110 ? -8.663 3.975 -5.736 1.00 89.25 110 GLN A CA 1
ATOM 871 C C . GLN A 1 110 ? -8.291 4.016 -4.256 1.00 89.25 110 GLN A C 1
ATOM 873 O O . GLN A 1 110 ? -9.102 3.722 -3.368 1.00 89.25 110 GLN A O 1
ATOM 878 N N . PHE A 1 111 ? -7.055 4.429 -3.996 1.00 92.25 111 PHE A N 1
ATOM 879 C CA . PHE A 1 111 ? -6.542 4.689 -2.661 1.00 92.25 111 PHE A CA 1
ATOM 880 C C . PHE A 1 111 ? -5.544 5.850 -2.705 1.00 92.25 111 PHE A C 1
ATOM 882 O O . PHE A 1 111 ? -4.888 6.060 -3.723 1.00 92.25 111 PHE A O 1
ATOM 889 N N . ASN A 1 112 ? -5.425 6.606 -1.615 1.00 89.31 112 ASN A N 1
ATOM 890 C CA . ASN A 1 112 ? -4.526 7.758 -1.539 1.00 89.31 112 ASN A CA 1
ATOM 891 C C . ASN A 1 112 ? -3.831 7.836 -0.182 1.00 89.31 112 ASN A C 1
ATOM 893 O O . ASN A 1 112 ? -4.433 7.589 0.861 1.00 89.31 112 ASN A O 1
ATOM 897 N N . ALA A 1 113 ? -2.554 8.206 -0.185 1.00 88.50 113 ALA A N 1
ATOM 898 C CA . ALA A 1 113 ? -1.812 8.491 1.038 1.00 88.50 113 ALA A CA 1
ATOM 899 C C . ALA A 1 113 ? -2.403 9.709 1.765 1.00 88.50 113 ALA A C 1
ATOM 901 O O . ALA A 1 113 ? -2.664 10.738 1.140 1.00 88.50 113 ALA A O 1
ATOM 902 N N . LYS A 1 114 ? -2.573 9.633 3.090 1.00 86.94 114 LYS A N 1
ATOM 903 C CA . LYS A 1 114 ? -3.038 10.782 3.881 1.00 86.94 114 LYS A CA 1
ATOM 904 C C . LYS A 1 114 ? -1.890 11.756 4.136 1.00 86.94 114 LYS A C 1
ATOM 906 O O . LYS A 1 114 ? -0.793 11.364 4.511 1.00 86.94 114 LYS A O 1
ATOM 911 N N . THR A 1 115 ? -2.149 13.051 3.997 1.00 70.06 115 THR A N 1
ATOM 912 C CA . THR A 1 115 ? -1.108 14.095 4.100 1.00 70.06 115 THR A CA 1
ATOM 913 C C . THR A 1 115 ? -0.795 14.515 5.547 1.00 70.06 115 THR A C 1
ATOM 915 O O . THR A 1 115 ? 0.182 15.219 5.795 1.00 70.06 115 THR A O 1
ATOM 918 N N . VAL A 1 116 ? -1.607 14.098 6.526 1.00 62.94 116 VAL A N 1
ATOM 919 C CA . VAL A 1 116 ? -1.492 14.541 7.929 1.00 62.94 116 VAL A CA 1
ATOM 920 C C . VAL A 1 116 ? -0.449 13.752 8.735 1.00 62.94 116 VAL A C 1
ATOM 922 O O . VAL A 1 116 ? -0.150 12.593 8.453 1.00 62.94 116 VAL A O 1
ATOM 925 N N . GLY A 1 117 ? 0.118 14.410 9.755 1.00 59.28 117 GLY A N 1
ATOM 926 C CA . GLY A 1 117 ? 1.436 14.139 10.359 1.00 59.28 117 GLY A CA 1
ATOM 927 C C . GLY A 1 117 ? 1.771 12.709 10.808 1.00 59.28 117 GLY A C 1
ATOM 928 O O . GLY A 1 117 ? 2.951 12.369 10.850 1.00 59.28 117 GLY A O 1
ATOM 929 N N . PHE A 1 118 ? 0.787 11.844 11.067 1.00 60.84 118 PHE A N 1
ATOM 930 C CA . PHE A 1 118 ? 1.037 10.434 11.405 1.00 60.84 118 PHE A CA 1
ATOM 931 C C . PHE A 1 118 ? 1.552 9.617 10.205 1.00 60.84 118 PHE A C 1
ATOM 933 O O . PHE A 1 118 ? 2.313 8.663 10.376 1.00 60.84 118 PHE A O 1
ATOM 940 N N . PHE A 1 119 ? 1.192 10.017 8.981 1.00 65.75 119 PHE A N 1
ATOM 941 C CA . PHE A 1 119 ? 1.632 9.360 7.750 1.00 65.75 119 PHE A CA 1
ATOM 942 C C . PHE A 1 119 ? 3.108 9.611 7.441 1.00 65.75 119 PHE A C 1
ATOM 944 O O . PHE A 1 119 ? 3.802 8.702 6.998 1.00 65.75 119 PHE A O 1
ATOM 951 N N . ARG A 1 120 ? 3.618 10.821 7.710 1.00 68.12 120 ARG A N 1
ATOM 952 C CA . ARG A 1 120 ? 5.001 11.204 7.369 1.00 68.12 120 ARG A CA 1
ATOM 953 C C . ARG A 1 120 ? 6.041 10.280 8.004 1.00 68.12 120 ARG A C 1
ATOM 955 O O . ARG A 1 120 ? 6.959 9.845 7.312 1.00 68.12 120 ARG A O 1
ATOM 962 N N . ASN A 1 121 ? 5.861 9.935 9.280 1.00 76.81 121 ASN A N 1
ATOM 963 C CA . ASN A 1 121 ? 6.765 9.018 9.976 1.00 76.81 121 ASN A CA 1
ATOM 964 C C . ASN A 1 121 ? 6.688 7.601 9.389 1.00 76.81 121 ASN A C 1
ATOM 966 O O . ASN A 1 121 ? 7.719 6.982 9.141 1.00 76.81 121 ASN A O 1
ATOM 970 N N . ARG A 1 122 ? 5.478 7.110 9.089 1.00 82.19 122 ARG A N 1
ATOM 971 C CA . ARG A 1 122 ? 5.272 5.763 8.528 1.00 82.19 122 ARG A CA 1
ATOM 972 C C . ARG A 1 122 ? 5.807 5.652 7.101 1.00 82.19 122 ARG A C 1
ATOM 974 O O . ARG A 1 122 ? 6.510 4.699 6.798 1.00 82.19 122 ARG A O 1
ATOM 981 N N . ALA A 1 123 ? 5.565 6.653 6.257 1.00 81.56 123 ALA A N 1
ATOM 982 C CA . ALA A 1 123 ? 6.070 6.704 4.887 1.00 81.56 123 ALA A CA 1
ATOM 983 C C . ALA A 1 123 ? 7.604 6.718 4.831 1.00 81.56 123 ALA A C 1
ATOM 985 O O . ALA A 1 123 ? 8.196 6.050 3.985 1.00 81.56 123 ALA A O 1
ATOM 986 N N . PHE A 1 124 ? 8.257 7.434 5.754 1.00 85.75 124 PHE A N 1
ATOM 987 C CA . PHE A 1 124 ? 9.713 7.386 5.878 1.00 85.75 124 PHE A CA 1
ATOM 988 C C . PHE A 1 124 ? 10.197 5.971 6.228 1.00 85.75 124 PHE A C 1
ATOM 990 O O . PHE A 1 124 ? 11.076 5.445 5.546 1.00 85.75 124 PHE A O 1
ATOM 997 N N . THR A 1 125 ? 9.572 5.320 7.215 1.00 88.06 125 THR A N 1
ATOM 998 C CA . THR A 1 125 ? 9.875 3.926 7.572 1.00 88.06 125 THR A CA 1
ATOM 999 C C . THR A 1 125 ? 9.651 2.968 6.399 1.00 88.06 125 THR A C 1
ATOM 1001 O O . THR A 1 125 ? 10.520 2.147 6.116 1.00 88.06 125 THR A O 1
ATOM 1004 N N . PHE A 1 126 ? 8.534 3.081 5.674 1.00 90.31 126 PHE A N 1
ATOM 1005 C CA . PHE A 1 126 ? 8.246 2.232 4.513 1.00 90.31 126 PHE A CA 1
ATOM 1006 C C . PHE A 1 126 ? 9.291 2.404 3.416 1.00 90.31 126 PHE A C 1
ATOM 1008 O O . PHE A 1 126 ? 9.808 1.417 2.896 1.00 90.31 126 PHE A O 1
ATOM 1015 N N . ARG A 1 127 ? 9.675 3.651 3.123 1.00 88.88 127 ARG A N 1
ATOM 1016 C CA . ARG A 1 127 ? 10.745 3.939 2.169 1.00 88.88 127 ARG A CA 1
ATOM 1017 C C . ARG A 1 127 ? 12.064 3.299 2.589 1.00 88.88 127 ARG A C 1
ATOM 1019 O O . ARG A 1 127 ? 12.724 2.717 1.741 1.00 88.88 127 ARG A O 1
ATOM 1026 N N . GLN A 1 128 ? 12.444 3.385 3.864 1.00 89.12 128 GLN A N 1
ATOM 1027 C CA . GLN A 1 128 ? 13.670 2.748 4.357 1.00 89.12 128 GLN A CA 1
ATOM 1028 C C . GLN A 1 128 ? 13.610 1.220 4.271 1.00 89.12 128 GLN A C 1
ATOM 1030 O O . GLN A 1 128 ? 14.615 0.589 3.960 1.00 89.12 128 GLN A O 1
ATOM 1035 N N . MET A 1 129 ? 12.445 0.618 4.517 1.00 88.25 129 MET A N 1
ATOM 1036 C CA . MET A 1 129 ? 12.277 -0.833 4.417 1.00 88.25 129 MET A CA 1
ATOM 1037 C C . MET A 1 129 ? 12.310 -1.355 2.981 1.00 88.25 129 MET A C 1
ATOM 1039 O O . MET A 1 129 ? 12.658 -2.517 2.790 1.00 88.25 129 MET A O 1
ATOM 1043 N N . LEU A 1 130 ? 11.943 -0.526 2.001 1.00 88.06 130 LEU A N 1
ATOM 1044 C CA . LEU A 1 130 ? 11.911 -0.872 0.576 1.00 88.06 130 LEU A CA 1
ATOM 1045 C C . LEU A 1 130 ? 13.140 -0.382 -0.211 1.00 88.06 130 LEU A C 1
ATOM 1047 O O . LEU A 1 130 ? 13.232 -0.648 -1.410 1.00 88.06 130 LEU A O 1
ATOM 1051 N N . ALA A 1 131 ? 14.055 0.342 0.441 1.00 81.62 131 ALA A N 1
ATOM 1052 C CA . ALA A 1 131 ? 15.299 0.836 -0.148 1.00 81.62 131 ALA A CA 1
ATOM 1053 C C . ALA A 1 131 ? 16.362 -0.262 -0.327 1.00 81.62 131 ALA A C 1
ATOM 1055 O O . ALA A 1 131 ? 16.380 -1.255 0.447 1.00 81.62 131 ALA A O 1
#

Mean predicted aligned error: 8.5 Å

pLDDT: mean 83.38, std 14.48, range [42.41, 94.75]

Foldseek 3Di:
DDDDDDPDPPDPPPPPLDDDPVLQLLLVLLVLLCCVQPVQAFSLCSLCLLVPVDPPCVVVDDPLNVLLSVLNNVSNVVVNDSVVSVVSVVSQQPDDPVSHQKHADPVSSHIGGDPDDVNVVSSVVSSVSSD

Secondary structure (DSSP, 8-state):
----PPP-------STT---HHHHHHHHHHHHHHHHH-TTS-GGGHHHHHTT---GGGGG--HHHHHHHHHHHHHHGGG--HHHHHHHHHHHHTS-GGG-SEEE-TTSS-EEE--STHHHHHHHHHHHHH-

InterPro domains:
  IPR055254 pPIWI_RE three-gene island, domain Z 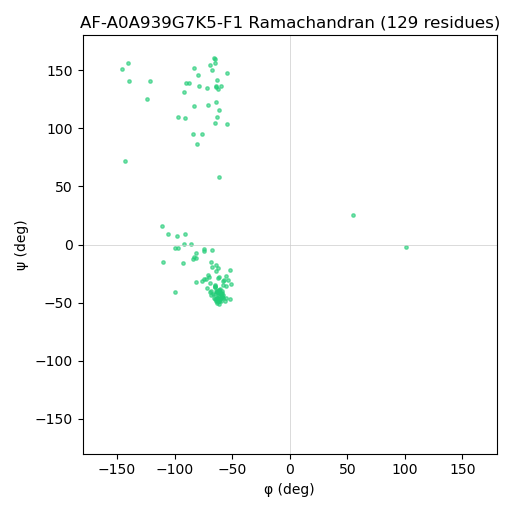[PF18155] (21-114)

Organism: NCBI:txid2817059

Radius of gyration: 19.08 Å; Cα contacts (8 Å, |Δi|>4): 118; chains: 1; bounding box: 58×34×64 Å

Sequence (131 aa):
MTQTQRPQQHTPYRSANRLSNRQLFTIELGLYLLAELLPTAPPGSLPTLLNGDLPPNSTTWTARQRRCLDRGRMLLGSLCQRSGWNDLLDRYAQLATAQQAFDISHDRSQFNAKTVGFFRNRAFTFRQMLA